Protein AF-A0A7J5GAV0-F1 (afdb_monomer)

Structure (mmCIF, N/CA/C/O backbone):
data_AF-A0A7J5GAV0-F1
#
_entry.id   AF-A0A7J5GAV0-F1
#
loop_
_atom_site.group_PDB
_atom_site.id
_atom_site.type_symbol
_atom_site.label_atom_id
_atom_site.label_alt_id
_atom_site.label_comp_id
_atom_site.label_asym_id
_atom_site.label_entity_id
_atom_site.label_seq_id
_atom_site.pdbx_PDB_ins_code
_atom_site.Cartn_x
_atom_site.Cartn_y
_atom_site.Cartn_z
_atom_site.occupancy
_atom_site.B_iso_or_equiv
_atom_site.auth_seq_id
_atom_site.auth_comp_id
_atom_site.auth_asym_id
_atom_site.auth_atom_id
_atom_site.pdbx_PDB_model_num
ATOM 1 N N . MET A 1 1 ? -32.832 -2.400 34.497 1.00 55.44 1 MET A N 1
ATOM 2 C CA . MET A 1 1 ? -31.994 -1.300 33.961 1.00 55.44 1 MET A CA 1
ATOM 3 C C . MET A 1 1 ? -30.578 -1.735 33.563 1.00 55.44 1 MET A C 1
ATOM 5 O O . MET A 1 1 ? -30.066 -1.166 32.613 1.00 55.44 1 MET A O 1
ATOM 9 N N . GLY A 1 2 ? -29.965 -2.756 34.182 1.00 61.34 2 GLY A N 1
ATOM 10 C CA . GLY A 1 2 ? -28.562 -3.129 33.908 1.00 61.34 2 GLY A CA 1
ATOM 11 C C . GLY A 1 2 ? -28.226 -3.651 32.500 1.00 61.34 2 GLY A C 1
ATOM 12 O O . GLY A 1 2 ? -27.112 -3.456 32.037 1.00 61.34 2 GLY A O 1
ATOM 13 N N . ASN A 1 3 ? -29.171 -4.258 31.772 1.00 64.81 3 ASN A N 1
ATOM 14 C CA . ASN A 1 3 ? -28.863 -4.835 30.453 1.00 64.81 3 ASN A CA 1
ATOM 15 C C . ASN A 1 3 ? -28.674 -3.774 29.348 1.00 64.81 3 ASN A C 1
ATOM 17 O O . ASN A 1 3 ? -28.043 -4.038 28.332 1.00 64.81 3 ASN A O 1
ATOM 21 N N . TRP A 1 4 ? -29.218 -2.567 29.540 1.00 67.50 4 TRP A N 1
ATOM 22 C CA . TRP A 1 4 ? -29.178 -1.493 28.540 1.00 67.50 4 TRP A CA 1
ATOM 23 C C . TRP A 1 4 ? -27.866 -0.699 28.600 1.00 67.50 4 TRP A C 1
ATOM 25 O O . TRP A 1 4 ? -27.316 -0.326 27.566 1.00 67.50 4 TRP A O 1
ATOM 35 N N . SER A 1 5 ? -27.325 -0.498 29.805 1.00 68.00 5 SER A N 1
ATOM 36 C CA . SER A 1 5 ? -26.010 0.114 30.034 1.00 68.00 5 SER A CA 1
ATOM 37 C C . SER A 1 5 ? -24.870 -0.778 29.537 1.00 68.00 5 SER A C 1
ATOM 39 O O . SER A 1 5 ? -24.004 -0.296 28.814 1.00 68.00 5 SER A O 1
ATOM 41 N N . VAL A 1 6 ? -24.937 -2.089 29.794 1.00 70.56 6 VAL A N 1
ATOM 42 C CA . VAL A 1 6 ? -23.943 -3.060 29.295 1.00 70.56 6 VAL A CA 1
ATOM 43 C C . VAL A 1 6 ? -23.935 -3.122 27.760 1.00 70.56 6 VAL A C 1
ATOM 45 O O . VAL A 1 6 ? -22.879 -3.183 27.136 1.00 70.56 6 VAL A O 1
ATOM 48 N N . GLN A 1 7 ? -25.105 -3.027 27.116 1.00 68.00 7 GLN A N 1
ATOM 49 C CA . GLN A 1 7 ? -25.194 -2.968 25.651 1.00 68.00 7 GLN A CA 1
ATOM 50 C C . GLN A 1 7 ? -24.672 -1.649 25.057 1.00 68.00 7 GLN A C 1
ATOM 52 O O . GLN A 1 7 ? -24.178 -1.641 23.929 1.00 68.00 7 GLN A O 1
ATOM 57 N N . GLN A 1 8 ? -24.775 -0.534 25.785 1.00 68.06 8 GLN A N 1
ATOM 58 C CA . GLN A 1 8 ? -24.204 0.756 25.380 1.00 68.06 8 GLN A CA 1
ATOM 59 C C . GLN A 1 8 ? -22.673 0.755 25.478 1.00 68.06 8 GLN A C 1
ATOM 61 O O . GLN A 1 8 ? -22.014 1.246 24.561 1.00 68.06 8 GLN A O 1
ATOM 66 N N . GLU A 1 9 ? -22.113 0.178 26.542 1.00 67.75 9 GLU A N 1
ATOM 67 C CA . GLU A 1 9 ? -20.663 0.007 26.706 1.00 67.75 9 GLU A CA 1
ATOM 68 C C . GLU A 1 9 ? -20.076 -0.919 25.641 1.00 67.75 9 GLU A C 1
ATOM 70 O O . GLU A 1 9 ? -19.149 -0.517 24.941 1.00 67.75 9 GLU A O 1
ATOM 75 N N . ALA A 1 10 ? -20.689 -2.083 25.406 1.00 64.31 10 ALA A N 1
ATOM 76 C CA . ALA A 1 10 ? -20.249 -2.999 24.354 1.00 64.31 10 ALA A CA 1
ATOM 77 C C . ALA A 1 10 ? -20.288 -2.345 22.958 1.00 64.31 10 ALA A C 1
ATOM 79 O O . ALA A 1 10 ? -19.380 -2.523 22.148 1.00 64.31 10 ALA A O 1
ATOM 80 N N . LYS A 1 11 ? -21.308 -1.523 22.668 1.00 64.50 11 LYS A N 1
ATOM 81 C CA . LYS A 1 11 ? -21.380 -0.762 21.409 1.00 64.50 11 LYS A CA 1
ATOM 82 C C . LYS A 1 11 ? -20.311 0.32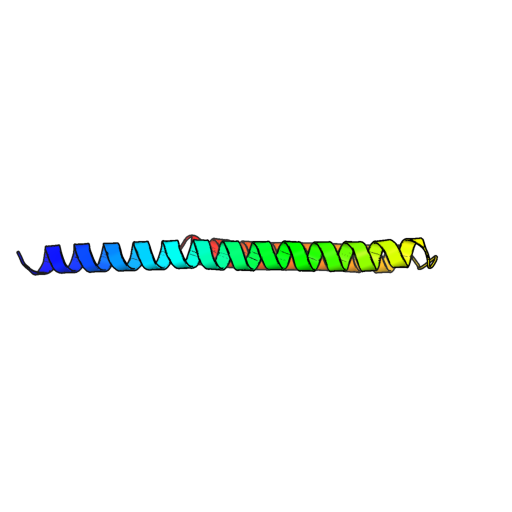7 21.300 1.00 64.50 11 LYS A C 1
ATOM 84 O O . LYS A 1 11 ? -19.877 0.615 20.187 1.00 64.50 11 LYS A O 1
ATOM 89 N N . LYS A 1 12 ? -19.900 0.951 22.408 1.00 66.56 12 LYS A N 1
ATOM 90 C CA . LYS A 1 12 ? -18.817 1.947 22.413 1.00 66.56 12 LYS A CA 1
ATOM 91 C C . LYS A 1 12 ? -17.456 1.297 22.185 1.00 66.56 12 LYS A C 1
ATOM 93 O O . LYS A 1 12 ? -16.728 1.769 21.318 1.00 66.56 12 LYS A O 1
ATOM 98 N N . GLU A 1 13 ? -17.163 0.193 22.869 1.00 62.94 13 GLU A N 1
ATOM 99 C CA . GLU A 1 13 ? -15.905 -0.544 22.692 1.00 62.94 13 GLU A CA 1
ATOM 100 C C . GLU A 1 13 ? -15.728 -1.073 21.265 1.00 62.94 13 GLU A C 1
ATOM 102 O O . GLU A 1 13 ? -14.639 -0.980 20.699 1.00 62.94 13 GLU A O 1
ATOM 107 N N . VAL A 1 14 ? -16.795 -1.595 20.647 1.00 59.69 14 VAL A N 1
ATOM 108 C CA . VAL A 1 14 ? -16.746 -2.057 19.248 1.00 59.69 14 VAL A CA 1
ATOM 109 C C . VAL A 1 14 ? -16.443 -0.893 18.303 1.00 59.69 14 VAL A C 1
ATOM 111 O O . VAL A 1 14 ? -15.594 -1.019 17.425 1.00 59.69 14 VAL A O 1
ATOM 114 N N . LYS A 1 15 ? -17.061 0.269 18.532 1.00 61.72 15 LYS A N 1
ATOM 115 C CA . LYS A 1 15 ? -16.878 1.467 17.704 1.00 61.72 15 LYS A CA 1
ATOM 116 C C . LYS A 1 15 ? -15.481 2.080 17.846 1.00 61.72 15 LYS A C 1
ATOM 118 O O . LYS A 1 15 ? -14.949 2.629 16.881 1.00 61.72 15 LYS A O 1
ATOM 123 N N . GLU A 1 16 ? -14.886 1.999 19.035 1.00 64.81 16 GLU A N 1
ATOM 124 C CA . GLU A 1 16 ? -13.496 2.401 19.267 1.00 64.81 16 GLU A CA 1
ATOM 125 C C . GLU A 1 16 ? -12.516 1.426 18.622 1.00 64.81 16 GLU A C 1
ATOM 127 O O . GLU A 1 16 ? -11.643 1.874 17.885 1.00 64.81 16 GLU A O 1
ATOM 132 N N . LYS A 1 17 ? -12.711 0.110 18.784 1.00 61.12 17 LYS A N 1
ATOM 133 C CA . LYS A 1 17 ? -11.895 -0.905 18.099 1.00 61.12 17 LYS A CA 1
ATOM 134 C C . LYS A 1 17 ? -11.961 -0.780 16.582 1.00 61.12 17 LYS A C 1
ATOM 136 O O . LYS A 1 17 ? -10.922 -0.863 15.929 1.00 61.12 17 LYS A O 1
ATOM 141 N N . GLU A 1 18 ? -13.145 -0.535 16.022 1.00 60.25 18 GLU A N 1
ATOM 142 C CA . GLU A 1 18 ? -13.295 -0.228 14.600 1.00 60.25 18 GLU A CA 1
ATOM 143 C C . GLU A 1 18 ? -12.478 1.004 14.225 1.00 60.25 18 GLU A C 1
ATOM 145 O O . GLU A 1 18 ? -11.697 0.926 13.285 1.00 60.25 18 GLU A O 1
ATOM 150 N N . ARG A 1 19 ? -12.592 2.117 14.967 1.00 61.28 19 ARG A N 1
ATOM 151 C CA . ARG A 1 19 ? -11.813 3.347 14.726 1.00 61.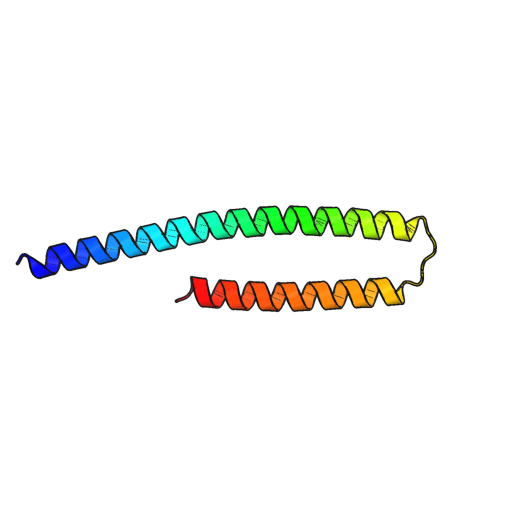28 19 ARG A CA 1
ATOM 152 C C . ARG A 1 19 ? -10.310 3.101 14.737 1.00 61.28 19 ARG A C 1
ATOM 154 O O . ARG A 1 19 ? -9.639 3.473 13.777 1.00 61.28 19 ARG A O 1
ATOM 161 N N . THR A 1 20 ? -9.801 2.449 15.778 1.00 60.75 20 THR A N 1
ATOM 162 C CA . THR A 1 20 ? -8.376 2.130 15.906 1.00 60.75 20 THR A CA 1
ATOM 163 C C . THR A 1 20 ? -7.926 1.201 14.784 1.00 60.75 20 THR A C 1
ATOM 165 O O . THR A 1 20 ? -6.833 1.380 14.246 1.00 60.75 20 THR A O 1
ATOM 168 N N . SER A 1 21 ? -8.782 0.260 14.368 1.00 60.88 21 SER A N 1
ATOM 169 C CA . SER A 1 21 ? -8.543 -0.588 13.203 1.00 60.88 21 SER A CA 1
ATOM 170 C C . SER A 1 21 ? -8.473 0.232 11.913 1.00 60.88 21 SER A C 1
ATOM 172 O O . SER A 1 21 ? -7.521 0.052 11.165 1.00 60.88 21 SER A O 1
ATOM 174 N N . ARG A 1 22 ? -9.373 1.202 11.667 1.00 65.56 22 ARG A N 1
ATOM 175 C CA . ARG A 1 22 ? -9.295 2.068 10.466 1.00 65.56 22 ARG A CA 1
ATOM 176 C C . ARG A 1 22 ? -8.024 2.911 10.446 1.00 65.56 22 ARG A C 1
ATOM 178 O O . ARG A 1 22 ? -7.437 3.095 9.386 1.00 65.56 22 ARG A O 1
ATOM 185 N N . GLU A 1 23 ? -7.602 3.428 11.596 1.00 70.81 23 GLU A N 1
ATOM 186 C CA . GLU A 1 23 ? -6.388 4.245 11.707 1.00 70.81 23 GLU A CA 1
ATOM 187 C C . GLU A 1 23 ? -5.117 3.418 11.484 1.00 70.81 23 GLU A C 1
ATOM 189 O O . GLU A 1 23 ? -4.223 3.846 10.751 1.00 70.81 23 GLU A O 1
ATOM 194 N N . THR A 1 24 ? -5.045 2.214 12.058 1.00 69.06 24 THR A N 1
ATOM 195 C CA . THR A 1 24 ? -3.919 1.292 11.832 1.00 69.06 24 THR A CA 1
ATOM 196 C C . THR A 1 24 ? -3.896 0.755 10.407 1.00 69.06 24 THR A C 1
ATOM 198 O O . THR A 1 24 ? -2.830 0.755 9.794 1.00 69.06 24 THR A O 1
ATOM 201 N N . LEU A 1 25 ? -5.048 0.386 9.834 1.00 66.94 25 LEU A N 1
ATOM 202 C CA . LEU A 1 25 ? -5.145 -0.005 8.425 1.00 66.94 25 LEU A CA 1
ATOM 203 C C . LEU A 1 25 ? -4.751 1.161 7.511 1.00 66.94 25 LEU A C 1
ATOM 205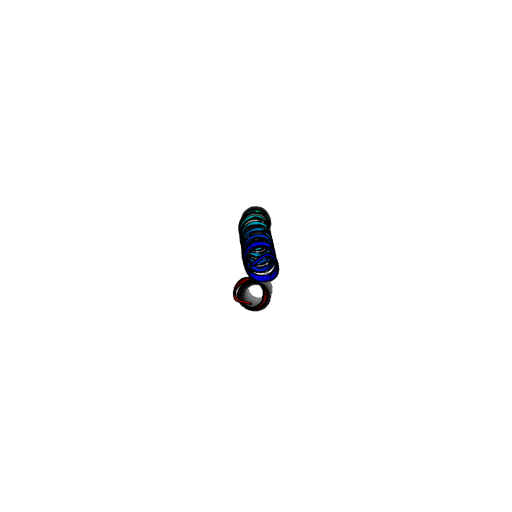 O O . LEU A 1 25 ? -4.000 0.970 6.564 1.00 66.94 25 LEU A O 1
ATOM 209 N N . GLY A 1 26 ? -5.215 2.376 7.812 1.00 68.94 26 GLY A N 1
ATOM 210 C CA . GLY A 1 26 ? -4.888 3.584 7.058 1.00 68.94 26 GLY A CA 1
ATOM 211 C C . GLY A 1 26 ? -3.388 3.872 7.048 1.00 68.94 26 GLY A C 1
ATOM 212 O O . GLY A 1 26 ? -2.827 4.119 5.983 1.00 68.94 26 GLY A O 1
ATOM 213 N N . LYS A 1 27 ? -2.716 3.762 8.203 1.00 77.75 27 LYS A N 1
ATOM 214 C CA . LYS A 1 27 ? -1.248 3.842 8.287 1.00 77.75 27 LYS A CA 1
ATOM 215 C C . LYS A 1 27 ? -0.564 2.728 7.502 1.00 77.75 27 LYS A C 1
ATOM 217 O O . LYS A 1 27 ? 0.335 3.020 6.724 1.00 77.75 27 LYS A O 1
ATOM 222 N N . PHE A 1 28 ? -1.018 1.485 7.650 1.00 77.94 28 PHE A N 1
ATOM 223 C CA . PHE A 1 28 ? -0.457 0.344 6.930 1.00 77.94 28 PHE A CA 1
ATOM 224 C C . PHE A 1 28 ? -0.547 0.528 5.412 1.00 77.94 28 PHE A C 1
ATOM 226 O O . PHE A 1 28 ? 0.458 0.394 4.725 1.00 77.94 28 PHE A O 1
ATOM 233 N N . PHE A 1 29 ? -1.716 0.907 4.888 1.00 74.00 29 PHE A N 1
ATOM 234 C CA . PHE A 1 29 ? -1.908 1.179 3.462 1.00 74.00 29 PHE A CA 1
ATOM 235 C C . PHE A 1 29 ? -1.125 2.402 2.985 1.00 74.00 29 PHE A C 1
ATOM 237 O O . PHE A 1 29 ? -0.634 2.398 1.860 1.00 74.00 29 PHE A O 1
ATOM 244 N N . TYR A 1 30 ? -0.978 3.431 3.818 1.00 75.19 30 TYR A N 1
ATOM 245 C CA . TYR A 1 30 ? -0.155 4.595 3.502 1.00 75.19 30 TYR A CA 1
ATOM 246 C C . TYR A 1 30 ? 1.337 4.240 3.404 1.00 75.19 30 TYR A C 1
ATOM 248 O O . TYR A 1 30 ? 2.005 4.653 2.454 1.00 75.19 30 TYR A O 1
ATOM 256 N N . ASP A 1 31 ? 1.850 3.422 4.323 1.00 84.25 31 ASP A N 1
ATOM 257 C CA . ASP A 1 31 ? 3.224 2.915 4.270 1.00 84.25 31 ASP A CA 1
ATOM 258 C C . ASP A 1 31 ? 3.425 1.964 3.081 1.00 84.25 31 ASP A C 1
ATOM 260 O O . ASP A 1 31 ? 4.433 2.052 2.377 1.00 84.25 31 ASP A O 1
ATOM 264 N N . LEU A 1 32 ? 2.429 1.128 2.774 1.00 75.50 32 LEU A N 1
ATOM 265 C CA . LEU A 1 32 ? 2.412 0.293 1.570 1.00 75.50 32 LEU A CA 1
ATOM 266 C C . LEU A 1 32 ? 2.431 1.136 0.293 1.00 75.50 32 LEU A C 1
ATOM 268 O O . LEU A 1 32 ? 3.193 0.839 -0.621 1.00 75.50 32 LEU A O 1
ATOM 272 N N . ALA A 1 33 ? 1.639 2.209 0.229 1.00 68.94 33 ALA A N 1
ATOM 273 C CA . ALA A 1 33 ? 1.609 3.116 -0.913 1.00 68.94 33 ALA A CA 1
ATOM 274 C C . ALA A 1 33 ? 2.967 3.795 -1.120 1.00 68.94 33 ALA A C 1
ATOM 276 O O . ALA A 1 33 ? 3.450 3.858 -2.250 1.00 68.94 33 ALA A O 1
ATOM 277 N N . LYS A 1 34 ? 3.625 4.238 -0.040 1.00 83.31 34 LYS A N 1
ATOM 278 C CA . LYS A 1 34 ? 4.999 4.757 -0.105 1.00 83.31 34 LYS A CA 1
ATOM 279 C C . LYS A 1 34 ? 5.977 3.715 -0.635 1.00 83.31 34 LYS A C 1
ATOM 281 O O . LYS A 1 34 ? 6.796 4.035 -1.497 1.00 83.31 34 LYS A O 1
ATOM 286 N N . LEU A 1 35 ? 5.891 2.480 -0.146 1.00 86.06 35 LEU A N 1
ATOM 287 C CA . LEU A 1 35 ? 6.768 1.387 -0.557 1.00 86.06 35 LEU A CA 1
ATOM 288 C C . LEU A 1 35 ? 6.583 1.055 -2.041 1.00 86.06 35 LEU A C 1
ATOM 290 O O . LEU A 1 35 ? 7.563 1.022 -2.783 1.00 86.06 35 LEU A O 1
ATOM 294 N N . VAL A 1 36 ? 5.338 0.881 -2.491 1.00 78.00 36 VAL A N 1
ATOM 295 C CA . VAL A 1 36 ? 5.013 0.597 -3.896 1.00 78.00 36 VAL A CA 1
ATOM 296 C C . VAL A 1 36 ? 5.440 1.752 -4.794 1.00 78.00 36 VAL A C 1
ATOM 298 O O . VAL A 1 36 ? 6.064 1.507 -5.819 1.00 78.00 36 VAL A O 1
ATOM 301 N N . PHE A 1 37 ? 5.188 3.005 -4.403 1.00 82.06 37 PHE A N 1
ATOM 302 C CA . PHE A 1 37 ? 5.641 4.171 -5.164 1.00 82.06 37 PHE A CA 1
ATOM 303 C C . PHE A 1 37 ? 7.166 4.197 -5.311 1.00 82.06 37 PHE A C 1
ATOM 305 O O . PHE A 1 37 ? 7.677 4.408 -6.407 1.00 82.06 37 PHE A O 1
ATOM 312 N N . THR A 1 38 ? 7.891 3.920 -4.227 1.00 89.50 38 THR A N 1
ATOM 313 C CA . THR A 1 38 ? 9.359 3.881 -4.232 1.00 89.50 38 THR A CA 1
ATOM 314 C C . THR A 1 38 ? 9.869 2.762 -5.136 1.00 89.50 38 THR A C 1
ATOM 316 O O . THR A 1 38 ? 10.730 2.995 -5.979 1.00 89.50 38 THR A O 1
ATOM 319 N N . ALA A 1 39 ? 9.300 1.561 -5.022 1.00 84.50 39 ALA A N 1
ATOM 320 C CA . ALA A 1 39 ? 9.643 0.430 -5.875 1.00 84.50 39 ALA A CA 1
ATOM 321 C C . ALA A 1 39 ? 9.355 0.728 -7.356 1.00 84.50 39 ALA A C 1
ATOM 323 O O . ALA A 1 39 ? 10.196 0.459 -8.209 1.00 84.50 39 ALA A O 1
ATOM 324 N N . MET A 1 40 ? 8.208 1.339 -7.664 1.00 77.50 40 MET A N 1
ATOM 325 C CA . MET A 1 40 ? 7.836 1.693 -9.033 1.00 77.50 40 MET A CA 1
ATOM 326 C C . MET A 1 40 ? 8.744 2.783 -9.607 1.00 77.50 40 MET A C 1
ATOM 328 O O . MET A 1 40 ? 9.138 2.692 -10.764 1.00 77.50 40 MET A O 1
ATOM 332 N N . ALA A 1 41 ? 9.106 3.791 -8.808 1.00 80.94 41 ALA A N 1
ATOM 333 C CA . ALA A 1 41 ? 10.032 4.844 -9.210 1.00 80.94 41 ALA A CA 1
ATOM 334 C C . ALA A 1 41 ? 11.438 4.288 -9.479 1.00 80.94 41 ALA A C 1
ATOM 336 O O . ALA A 1 41 ? 12.079 4.701 -10.441 1.00 80.94 41 ALA A O 1
ATOM 337 N N .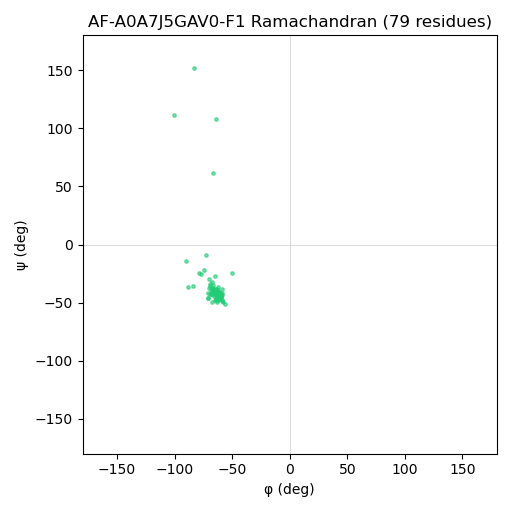 LEU A 1 42 ? 11.897 3.318 -8.681 1.00 84.06 42 LEU A N 1
ATOM 338 C CA . LEU A 1 42 ? 13.169 2.630 -8.907 1.00 84.06 42 LEU A CA 1
ATOM 339 C C . LEU A 1 42 ? 13.132 1.767 -10.173 1.00 84.06 42 LEU A C 1
ATOM 341 O O . LEU A 1 42 ? 14.013 1.897 -11.015 1.00 84.06 42 LEU A O 1
ATOM 345 N N . VAL A 1 43 ? 12.105 0.929 -10.347 1.00 78.25 43 VAL A N 1
ATOM 346 C CA . VAL A 1 43 ? 11.957 0.079 -11.542 1.00 78.25 43 VAL A CA 1
ATOM 347 C C . VAL A 1 43 ? 11.801 0.931 -12.803 1.00 78.25 43 VAL A C 1
ATOM 349 O O . VAL A 1 43 ? 12.470 0.685 -13.800 1.00 78.25 43 VAL A O 1
ATOM 352 N N . GLY A 1 44 ? 10.960 1.966 -12.751 1.00 74.62 44 GLY A N 1
ATOM 353 C CA . GLY A 1 44 ? 10.763 2.906 -13.851 1.00 74.62 44 GLY A CA 1
ATOM 354 C C . GLY A 1 44 ? 12.030 3.696 -14.173 1.00 74.62 44 GLY A C 1
ATOM 355 O O . GLY A 1 44 ? 12.406 3.785 -15.335 1.00 74.62 44 GLY A O 1
ATOM 356 N N . GLY A 1 45 ? 12.727 4.210 -13.156 1.00 77.75 45 GLY A N 1
ATOM 357 C CA . GLY A 1 45 ? 13.988 4.931 -13.328 1.00 77.75 45 GLY A CA 1
ATOM 358 C C . GLY A 1 45 ? 15.089 4.064 -13.938 1.00 77.75 45 GLY A C 1
ATOM 359 O O . GLY A 1 45 ? 15.798 4.517 -14.830 1.00 77.75 45 GLY A O 1
ATOM 360 N N . VAL A 1 46 ? 15.199 2.801 -13.518 1.00 75.62 46 VAL A N 1
ATOM 361 C CA . VAL A 1 46 ? 16.173 1.849 -14.071 1.00 75.62 46 VAL A CA 1
ATOM 362 C C . VAL A 1 46 ? 15.834 1.475 -15.519 1.00 75.62 46 VAL A C 1
ATOM 364 O O . VAL A 1 46 ? 16.726 1.490 -16.362 1.00 75.62 46 VAL A O 1
ATOM 367 N N . SER A 1 47 ? 14.567 1.228 -15.860 1.00 67.38 47 SER A N 1
ATOM 368 C CA . SER A 1 47 ? 14.163 0.945 -17.250 1.00 67.38 47 SER A CA 1
ATOM 369 C C . SER A 1 47 ? 14.177 2.161 -18.187 1.00 67.38 47 SER A C 1
ATOM 371 O O . SER A 1 47 ? 14.011 1.993 -19.385 1.00 67.38 47 SER A O 1
ATOM 373 N N . LEU A 1 48 ? 14.353 3.389 -17.689 1.00 68.25 48 LEU A N 1
ATOM 374 C CA . LEU A 1 48 ? 14.667 4.535 -18.557 1.00 68.25 48 LEU A CA 1
ATOM 375 C C . LEU A 1 48 ? 16.148 4.553 -18.964 1.00 68.25 48 LEU A C 1
ATOM 377 O O . LEU A 1 48 ? 16.500 5.149 -19.977 1.00 68.25 48 LEU A O 1
ATOM 381 N N . ILE A 1 49 ? 17.013 3.926 -18.162 1.00 72.19 49 ILE A N 1
ATOM 382 C CA . ILE A 1 49 ? 18.460 3.834 -18.407 1.00 72.19 49 ILE A CA 1
ATOM 383 C C . ILE A 1 49 ? 18.778 2.597 -19.256 1.00 72.19 49 ILE A C 1
ATOM 385 O O . ILE A 1 49 ? 19.680 2.623 -20.091 1.00 72.19 49 ILE A O 1
ATOM 389 N N . ILE A 1 50 ? 18.044 1.509 -19.030 1.00 68.38 50 ILE A N 1
ATOM 390 C CA . ILE A 1 50 ? 18.154 0.256 -19.770 1.00 68.38 50 ILE A CA 1
ATOM 391 C C . ILE A 1 50 ? 17.000 0.250 -20.769 1.00 68.38 50 ILE A C 1
ATOM 393 O O . ILE A 1 50 ? 15.863 0.175 -20.327 1.00 68.38 50 ILE A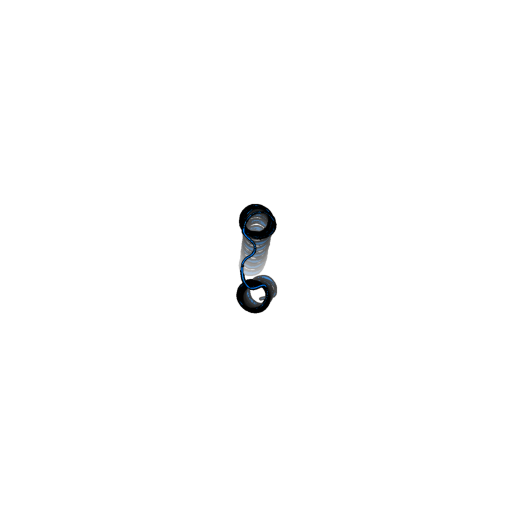 O 1
ATOM 397 N N . ASP A 1 51 ? 17.274 0.350 -22.071 1.00 65.69 51 ASP A N 1
ATOM 398 C CA . ASP A 1 51 ? 16.287 0.421 -23.170 1.00 65.69 51 ASP A CA 1
ATOM 399 C C . ASP A 1 51 ? 15.486 -0.901 -23.312 1.00 65.69 51 ASP A C 1
ATOM 401 O O . ASP A 1 51 ? 15.599 -1.653 -24.280 1.00 65.69 51 ASP A O 1
ATOM 405 N N . GLU A 1 52 ? 14.751 -1.267 -22.259 1.00 64.00 52 GLU A N 1
ATOM 406 C CA . GLU A 1 52 ? 13.992 -2.504 -22.127 1.00 64.00 52 GLU A CA 1
ATOM 407 C C . GLU A 1 52 ? 12.618 -2.387 -22.807 1.00 64.00 52 GLU A C 1
ATOM 409 O O . GLU A 1 52 ? 12.018 -1.310 -22.869 1.00 64.00 52 GLU A O 1
ATOM 414 N N . PRO A 1 53 ? 12.050 -3.509 -23.290 1.00 58.97 53 PRO A N 1
ATOM 415 C CA . PRO A 1 53 ? 10.788 -3.494 -24.013 1.00 58.97 53 PRO A CA 1
ATOM 416 C C . PRO A 1 53 ? 9.631 -3.027 -23.115 1.00 58.97 53 PRO A C 1
ATOM 4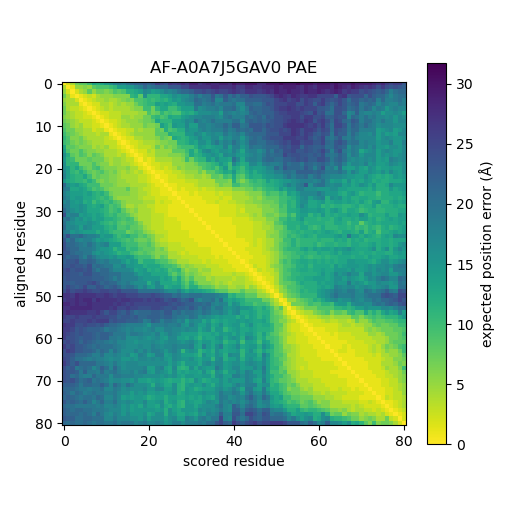18 O O . PRO A 1 53 ? 9.121 -3.767 -22.268 1.00 58.97 53 PRO A O 1
ATOM 421 N N . GLN A 1 54 ? 9.163 -1.809 -23.394 1.00 64.31 54 GLN A N 1
ATOM 422 C CA . GLN A 1 54 ? 8.101 -1.060 -22.704 1.00 64.31 54 GLN A CA 1
ATOM 423 C C . GLN A 1 54 ? 6.799 -1.862 -22.485 1.00 64.31 54 GLN A C 1
ATOM 425 O O . GLN A 1 54 ? 6.047 -1.610 -21.542 1.00 64.31 54 GLN A O 1
ATOM 430 N N . ILE A 1 55 ? 6.540 -2.884 -23.311 1.00 64.50 55 ILE A N 1
ATOM 431 C CA . ILE A 1 55 ? 5.348 -3.743 -23.213 1.00 64.50 55 ILE A CA 1
ATOM 432 C C . ILE A 1 55 ? 5.347 -4.591 -21.930 1.00 64.50 55 ILE A C 1
ATOM 434 O O . ILE A 1 55 ? 4.29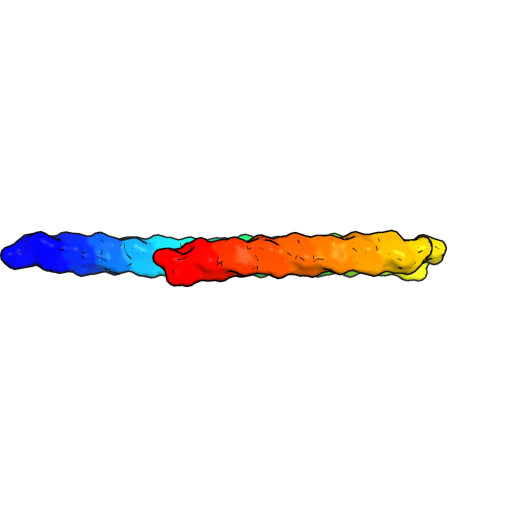5 -4.751 -21.311 1.00 64.50 55 ILE A O 1
ATOM 438 N N . LYS A 1 56 ? 6.505 -5.095 -21.472 1.00 68.19 56 LYS A N 1
ATOM 439 C CA . LYS A 1 56 ? 6.573 -5.877 -20.221 1.00 68.19 56 LYS A CA 1
ATOM 440 C C . LYS A 1 56 ? 6.300 -5.009 -18.992 1.00 68.19 56 LYS A C 1
ATOM 442 O O . LYS A 1 56 ? 5.589 -5.445 -18.087 1.00 68.19 56 LYS A O 1
ATOM 447 N N . GLN A 1 57 ? 6.794 -3.770 -18.986 1.00 68.12 57 GLN A N 1
ATOM 448 C CA . GLN A 1 57 ? 6.503 -2.806 -17.923 1.00 68.12 57 GLN A CA 1
ATOM 449 C C . GLN A 1 57 ? 5.027 -2.401 -17.891 1.00 68.12 57 GLN A C 1
ATOM 451 O O . GLN A 1 57 ? 4.440 -2.346 -16.812 1.00 68.12 57 GLN A O 1
ATOM 456 N N . GLY A 1 58 ? 4.407 -2.172 -19.054 1.00 74.25 58 GLY A N 1
ATOM 457 C CA . GLY A 1 58 ? 2.982 -1.841 -19.140 1.00 74.25 58 GLY A CA 1
ATOM 458 C C . GLY A 1 58 ? 2.080 -2.937 -18.560 1.00 74.25 58 GLY A C 1
ATOM 459 O O . GLY A 1 58 ? 1.161 -2.645 -17.794 1.00 74.25 58 GLY A O 1
ATOM 460 N N . VAL A 1 59 ? 2.382 -4.207 -18.851 1.00 78.94 59 VAL A N 1
ATOM 461 C CA . VAL A 1 59 ? 1.642 -5.358 -18.298 1.00 78.94 59 VAL A CA 1
ATOM 462 C C . VAL A 1 59 ? 1.843 -5.482 -16.785 1.00 78.94 59 VAL A C 1
ATOM 464 O O . VAL A 1 59 ? 0.879 -5.725 -16.054 1.00 78.94 59 VAL A O 1
ATOM 467 N N . LEU A 1 60 ? 3.066 -5.274 -16.291 1.00 76.50 60 LEU A N 1
ATOM 468 C CA . LEU A 1 60 ? 3.356 -5.315 -14.857 1.00 76.50 60 LEU A CA 1
ATOM 469 C C . LEU A 1 60 ? 2.612 -4.201 -14.097 1.00 76.50 60 LEU A C 1
ATOM 471 O O . LEU A 1 60 ? 2.000 -4.465 -13.062 1.00 76.50 60 LEU A O 1
ATOM 475 N N . LEU A 1 61 ? 2.592 -2.984 -14.652 1.00 75.62 61 LEU A N 1
ATOM 476 C CA . LEU A 1 61 ? 1.841 -1.841 -14.121 1.00 75.62 61 LEU A CA 1
ATOM 477 C C . LEU A 1 61 ? 0.330 -2.108 -14.074 1.00 75.62 61 LEU A C 1
ATOM 479 O O . LEU A 1 61 ? -0.304 -1.873 -13.044 1.00 75.62 61 LEU A O 1
ATOM 483 N N . ALA A 1 62 ? -0.247 -2.634 -15.158 1.00 82.06 62 ALA A N 1
ATOM 484 C CA . ALA A 1 62 ? -1.677 -2.940 -15.229 1.00 82.06 62 ALA A CA 1
ATOM 485 C C . ALA A 1 62 ? -2.088 -4.021 -14.214 1.00 82.06 62 ALA A C 1
ATOM 487 O O . ALA A 1 62 ? -3.109 -3.893 -13.534 1.00 82.06 62 ALA A O 1
ATOM 488 N N . THR A 1 63 ? -1.261 -5.058 -14.065 1.00 80.62 63 THR A N 1
ATOM 489 C CA . THR A 1 63 ? -1.489 -6.137 -13.093 1.00 80.62 63 THR A CA 1
ATOM 490 C C . THR A 1 63 ? -1.411 -5.605 -11.659 1.00 80.62 63 THR A C 1
ATOM 492 O O . THR A 1 63 ? -2.258 -5.940 -10.829 1.00 80.62 63 THR A O 1
ATOM 495 N N . GLY A 1 64 ? -0.450 -4.715 -11.383 1.00 76.75 64 GLY A N 1
ATOM 496 C CA . GLY A 1 64 ? -0.329 -4.016 -10.104 1.00 76.75 64 GLY A CA 1
ATOM 497 C C . GLY A 1 64 ? -1.576 -3.198 -9.758 1.00 76.75 64 GLY A C 1
ATOM 498 O O . GLY A 1 64 ? -2.121 -3.361 -8.668 1.00 76.75 64 GLY A O 1
ATOM 499 N N . MET A 1 65 ? -2.092 -2.395 -10.697 1.00 78.81 65 MET A N 1
ATOM 500 C CA . MET A 1 65 ? -3.315 -1.605 -10.480 1.00 78.81 65 MET A CA 1
ATOM 501 C C . MET A 1 65 ? -4.545 -2.475 -10.191 1.00 78.81 65 MET A C 1
ATOM 503 O O . MET A 1 65 ? -5.322 -2.154 -9.290 1.00 78.81 65 MET A O 1
ATOM 507 N N . LEU A 1 66 ? -4.716 -3.584 -10.919 1.00 80.62 66 LEU A N 1
ATOM 508 C CA . LEU A 1 66 ? -5.821 -4.526 -10.700 1.00 80.62 66 LEU A CA 1
ATOM 509 C C . LEU A 1 66 ? -5.773 -5.145 -9.298 1.00 80.62 66 LEU A C 1
ATOM 511 O O . LEU A 1 66 ? -6.786 -5.170 -8.597 1.00 80.62 66 LEU A O 1
ATOM 515 N N . LEU A 1 67 ? -4.595 -5.591 -8.859 1.00 74.88 67 LEU A N 1
ATOM 516 C CA . LEU A 1 67 ? -4.389 -6.125 -7.511 1.00 74.88 67 LEU A CA 1
ATOM 517 C C . LEU A 1 67 ? -4.678 -5.077 -6.432 1.00 74.88 67 LEU A C 1
ATOM 519 O O . LEU A 1 67 ? -5.376 -5.378 -5.463 1.00 74.88 67 LEU A O 1
ATOM 523 N N . THR A 1 68 ? -4.208 -3.840 -6.608 1.00 77.25 68 THR A N 1
ATOM 524 C CA . THR A 1 68 ? -4.498 -2.744 -5.672 1.00 77.25 68 THR A CA 1
ATOM 525 C C . THR A 1 68 ? -5.994 -2.455 -5.588 1.00 77.25 68 THR A C 1
ATOM 527 O O . THR A 1 68 ? -6.509 -2.274 -4.486 1.00 77.25 68 THR A O 1
ATOM 530 N N . TYR A 1 69 ? -6.715 -2.469 -6.713 1.00 76.00 69 TYR A N 1
ATOM 531 C CA . TYR A 1 69 ? -8.165 -2.273 -6.729 1.00 76.00 69 TYR A CA 1
ATOM 532 C C . TYR A 1 69 ? -8.908 -3.380 -5.968 1.00 76.00 69 TYR A C 1
ATOM 534 O O . TYR A 1 69 ? -9.806 -3.090 -5.178 1.00 76.00 69 TYR A O 1
ATOM 542 N N . ILE A 1 70 ? -8.501 -4.643 -6.142 1.00 73.06 70 ILE A N 1
ATOM 543 C CA . ILE A 1 70 ? -9.089 -5.785 -5.426 1.00 73.06 70 ILE A CA 1
ATOM 544 C C . ILE A 1 70 ? -8.814 -5.677 -3.921 1.00 73.06 70 ILE A C 1
ATOM 546 O O . ILE A 1 70 ? -9.746 -5.784 -3.125 1.00 73.06 70 ILE A O 1
ATOM 550 N N . PHE A 1 71 ? -7.573 -5.393 -3.514 1.00 70.44 71 PHE A N 1
ATOM 551 C CA . PHE A 1 71 ? -7.234 -5.202 -2.101 1.00 70.44 71 PHE A CA 1
ATOM 552 C C . PHE A 1 71 ? -7.961 -4.006 -1.478 1.00 70.44 71 PHE A C 1
ATOM 554 O O . PHE A 1 71 ? -8.454 -4.117 -0.357 1.00 70.44 71 PHE A O 1
ATOM 561 N N . ALA A 1 72 ? -8.087 -2.889 -2.200 1.00 68.94 72 ALA A N 1
ATOM 562 C CA . ALA A 1 72 ? -8.839 -1.722 -1.748 1.00 68.94 72 ALA A CA 1
ATOM 563 C C . ALA A 1 72 ? -10.341 -2.022 -1.626 1.00 68.94 72 ALA A C 1
ATOM 565 O O . ALA A 1 72 ? -10.971 -1.598 -0.661 1.00 68.94 72 ALA A O 1
ATOM 566 N N . SER A 1 73 ? -10.911 -2.789 -2.560 1.00 69.81 73 SER A N 1
ATOM 567 C CA . SER A 1 73 ? -12.314 -3.216 -2.519 1.00 69.81 73 SER A CA 1
ATOM 568 C C . SER A 1 73 ? -12.587 -4.154 -1.340 1.00 69.81 73 SER A C 1
ATOM 570 O O . SER A 1 73 ? -13.545 -3.944 -0.595 1.00 69.81 73 SER A O 1
ATOM 572 N N . ILE A 1 74 ? -11.704 -5.131 -1.100 1.00 70.81 74 ILE A N 1
ATOM 573 C CA . ILE A 1 74 ? -11.775 -6.032 0.059 1.00 70.81 74 ILE A CA 1
ATOM 574 C C . ILE A 1 74 ? -11.628 -5.236 1.361 1.00 70.81 74 ILE A C 1
ATOM 576 O O . ILE A 1 74 ? -12.454 -5.379 2.261 1.00 70.81 74 ILE A O 1
ATOM 580 N N . GLY A 1 75 ? -10.633 -4.349 1.443 1.00 66.69 75 GLY A N 1
ATOM 581 C CA . GLY A 1 75 ? -10.421 -3.470 2.592 1.00 66.69 75 GLY A CA 1
ATOM 582 C C . GLY A 1 75 ? -11.628 -2.572 2.867 1.00 66.69 75 GLY A C 1
ATOM 583 O O . GLY A 1 75 ? -12.066 -2.481 4.007 1.00 66.69 75 GLY A O 1
ATOM 584 N N . TYR A 1 76 ? -12.230 -1.975 1.835 1.00 64.12 76 TYR A N 1
ATOM 585 C CA . TYR A 1 76 ? -13.443 -1.162 1.959 1.00 64.12 76 TYR A CA 1
ATOM 5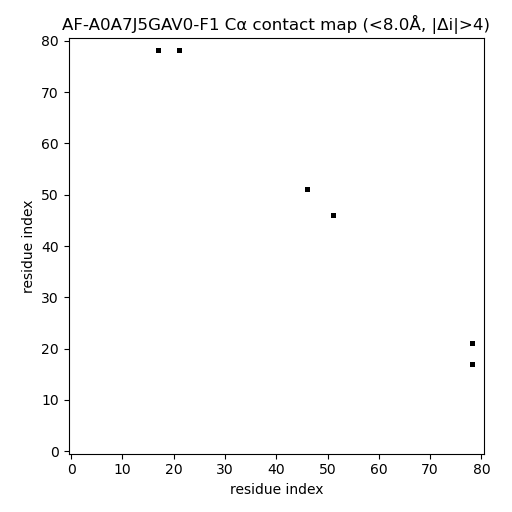86 C C . TYR A 1 76 ? -14.650 -1.980 2.434 1.00 64.12 76 TYR A C 1
ATOM 588 O O . TYR A 1 76 ? -15.413 -1.502 3.269 1.00 64.12 76 TYR A O 1
ATOM 596 N N . ASN A 1 77 ? -14.815 -3.215 1.953 1.00 62.09 77 ASN A N 1
ATOM 597 C CA . ASN A 1 77 ? -15.904 -4.095 2.388 1.00 62.09 77 ASN A CA 1
ATOM 598 C C . ASN A 1 77 ? -15.736 -4.566 3.841 1.00 62.09 77 ASN A C 1
ATOM 600 O O . ASN A 1 77 ? -16.725 -4.674 4.559 1.00 62.09 77 ASN A O 1
ATOM 604 N N . ILE A 1 78 ? -14.498 -4.809 4.283 1.00 59.62 78 ILE A N 1
ATOM 605 C CA . ILE A 1 78 ? -14.178 -5.136 5.682 1.00 59.62 78 ILE A CA 1
ATOM 606 C C . ILE A 1 78 ? -14.364 -3.912 6.582 1.00 59.62 78 ILE A C 1
ATOM 608 O O . ILE A 1 78 ? -14.831 -4.045 7.699 1.00 59.62 78 ILE A O 1
ATOM 612 N N . LEU A 1 79 ? -14.025 -2.717 6.096 1.00 57.50 79 LEU A N 1
ATOM 613 C CA . LEU A 1 79 ? -14.115 -1.471 6.855 1.00 57.50 79 LEU A CA 1
ATOM 614 C C . LEU A 1 79 ? -15.545 -0.922 6.964 1.00 57.50 79 LEU A C 1
ATOM 616 O O . LEU A 1 79 ? -15.827 -0.098 7.834 1.00 57.50 79 LEU A O 1
ATOM 620 N N . LYS A 1 80 ? -16.413 -1.267 6.010 1.00 43.19 80 LYS A N 1
ATOM 621 C CA . LYS A 1 80 ? -17.812 -0.819 5.948 1.00 43.19 80 LYS A CA 1
ATOM 622 C C . LYS A 1 80 ? -18.768 -1.757 6.690 1.00 43.19 80 LYS A C 1
ATOM 624 O O . LYS A 1 80 ? -19.917 -1.369 6.904 1.00 43.19 80 LYS A O 1
ATOM 629 N N . ARG A 1 81 ? -18.314 -2.959 7.038 1.00 43.91 81 ARG A N 1
ATOM 630 C CA . ARG A 1 81 ? -19.058 -3.939 7.826 1.00 43.91 81 ARG A CA 1
ATOM 631 C C . ARG A 1 81 ? -18.656 -3.860 9.288 1.00 43.91 81 ARG A C 1
ATOM 633 O O . ARG A 1 81 ? -19.574 -4.046 10.114 1.00 43.91 81 ARG A O 1
#

pLDDT: mean 70.12, std 8.7, range [43.19, 89.5]

InterPro domains:
  IPR046568 Protein of unknown function DUF6722 [PF20482] (25-77)

Radius of gyration: 20.74 Å; Cα contacts (8 Å, |Δi|>4): 3; chains: 1; bounding box: 50×11×58 Å

Sequence (81 aa):
MGNWSVQQEAKKEVKEKERTSRETLGKFFYDLAKLVFTAMALVGGVSLIIDEPQIKQGVLLATGMLLTYIFASIGYNILKR

Secondary structure (DSSP, 8-state):
-HHHHHHHHHHHHHHHHHHHHHHHHHHHHHHHHHHHHHHHHHHHHHHHHTT--HHHHHHHHHHHHHHHHHHHHHHHHHHH-

Mean predicted aligned error: 12.8 Å

Solvent-accessible surface area (backbone atoms only — not comparable to full-atom values): 4536 Å² total; per-residue (Å²): 120,70,73,61,57,53,53,51,50,55,53,49,54,52,53,48,52,50,50,54,48,52,53,52,51,50,50,51,53,50,53,46,49,52,49,52,51,51,52,48,52,50,54,52,55,49,48,72,74,42,94,59,72,63,66,62,56,52,52,52,52,54,53,49,52,54,51,50,51,52,53,51,51,52,49,49,56,63,72,74,104

Organism: Phocaeicola vulgatus (NCBI:txid821)

Foldseek 3Di:
DVVVVVVVVVVVVVVVVLVVVCVVVVVVVVVVVVVVVVVLCVVVVVCVVVVDDVVVVVVVVVVVVVVVVVVVVVVVVVSVD

=== Feature glossary ===
Each block in this record encodes a different view of the same protein. In brief:

Predicted aligned error. PAE(i, j) answers: if I align the predicted and true structures on residue i, how far off (in Å) do I expect residue j to be? A block-diagonal PAE matrix with low values on the blocks and high values off-diagonal is the signature of a multi-domain protein with confidently predicted domains but uncertain inter-domain orientation.

Contact-map, Ramachandran, and PAE plots. Plot images: a contact map (which residues are close in 3D, as an N×N binary image), a Ramachandran scatter (backbone torsion angles, revealing secondary-structure composition at a glance), and — for AlphaFold structures — a PAE heatmap (pairwise prediction confidence).

Backbone torsions (φ/ψ). φ (phi) and ψ (psi) are the two rotatable backbone dihedrals per residue: φ is the C(i-1)–N–Cα–C torsion, ψ is the N–Cα–C–N(i+1) torsion, both in degrees on (−180°, 180°]. α-helical residues cluster near (−60°, −45°); β-strand residues near (−120°, +130°). A Ramachandran plot is simply a scatter of (φ, ψ) for every residue.

Foldseek 3Di. A 3Di character summarizes, for each residue, the relative orientation of the Cα frame of its nearest spatial neighbor. Because it encodes fold topology rather than chemistry, 3Di alignments detect remote structural similarity that sequence alignment misses.

Radius of gyration, Cα contacts, bounding box. Three whole-structure scalars: the radius of gyration (RMS distance of Cα from centroid, in Å), the count of Cα–Cα contacts (pairs closer than 8 Å and separated by more than four residues in sequence — i.e. tertiary, not local, contacts), and the bounding-box dimensions. Together they distinguish compact globular folds from extended fibres or disordered chains.

Sequence. Sequence gives the chain of amino acids in standard one-letter code (A=alanine, C=cysteine, …, Y=tyrosine), read N→C. It is the only feature that is directly encoded by the gene; all structural features are derived from the folded form of this sequence.

mmCIF coordinates. Atomic coordinates in PDBx/mmCIF format — the same representation the Protein Data Bank distributes. Each l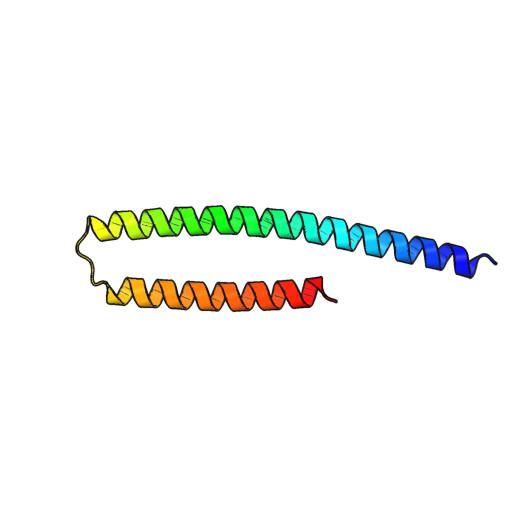ine of the _atom_site loop places one backbone atom in Cartesian space (units: ångströms, origin: arbitrary).

Secondary structure (3-state, P-SEA). Three-state secondary structure (P-SEA) collapses the eight DSSP classes into helix (a), strand (b), and coil (c). P-SEA assigns these from Cα geometry alone — distances and angles — without requiring backbone oxygens, so it works on any Cα trace.

InterPro / GO / CATH / organism. Functional annotations link the protein to curated databases. InterPro entries identify conserved domains and families by matching the sequence against member-database signatures (Pfam, PROSITE, CDD, …). Gene Ontology (GO) terms describe molecular function, biological process, and cellular component in a controlled vocabulary. CATH places the structure in a hierarchical fold classification (Class/Architecture/Topology/Homologous-superfamily). The organism is the source species.

B-factor. B-factor (Debye–Waller factor) reflects atomic displacement in the crystal lattice. It is an experimental observable (units Å²), not a prediction; low values mean the atom is pinned down, high values mean it moves or is heterogeneous across the crystal.

Rendered structure images. Structure images are PyMOL renders from six orthogonal camera directions. Cartoon representation draws helices as coils and strands as arrows; sticks shows the backbone as bonds; surface shows the solvent-excluded envelope. Rainbow coloring maps sequence position to hue (blue→red, N→C); chain coloring assigns a distinct color per polypeptide.

Solvent-accessible surface area. Solvent-accessible surface area (SASA) is the area in Å² traced out by the centre of a 1.4 Å probe sphere (a water molecule) rolled over the protein's van der Waals surface (Shrake–Rupley / Lee–Richards construction). Buried residues have near-zero SASA; fully exposed residues can exceed 200 Å². The total SASA scales roughly with the number of surface residues.

Secondary structure (8-state, DSSP). The SS8 string is DSSP's per-residue secondary-structure call. α-helix (H) means an i→i+4 H-bond ladder; β-strand (E) means the residue participates in a β-sheet; 3₁₀ (G) and π (I) are tighter and wider helices; T/S are turns/bends; '-' is loop.

pLDDT. For AlphaFold models, the B-factor field carries pLDDT — the model's own estimate of local accuracy on a 0–100 scale. Regions with pLDDT<50 should be treated as essentially unmodeled; they often correspond to intrinsically disordered segments.

Nearest PDB structures. Nearest PDB neighbors are the top structural matches found by Foldseek when searching this structure against the entire Protein Data Bank. Each hit reports a TM-score (0 to 1; >0.5 almost always implies the same fold) and an E-value. These are *structural* homologs — they may share no detectable sequence similarity.